Protein AF-A0A411YFW3-F1 (afdb_monomer)

Organism: NCBI:txid1670831

Radius of gyration: 19.97 Å; Cα contacts (8 Å, |Δi|>4): 218; chains: 1; bounding box: 42×37×61 Å

pLDDT: mean 77.03, std 12.37, range [47.5, 90.94]

Sequence (137 aa):
MLLFVVGALLVVNVWAVVDARLAATAAAREAARAFATADSGEALAAANAARERTLESQGWARETLVAGASSLPRRHERCAEATATVTLRVDPILLPQVGWTDGFTATGRHTELVNPLRGGLEGPELPAPGEGGSLCS

Structure (mmCIF, N/CA/C/O backbone):
data_AF-A0A411YFW3-F1
#
_entry.id   AF-A0A411YFW3-F1
#
loop_
_atom_site.group_PDB
_atom_site.id
_atom_site.type_symbol
_atom_site.label_atom_id
_atom_site.label_alt_id
_atom_site.label_comp_id
_atom_site.label_asym_id
_atom_site.label_entity_id
_atom_site.label_seq_id
_atom_site.pdbx_PDB_ins_code
_atom_site.Cartn_x
_atom_site.Cartn_y
_atom_site.Cartn_z
_atom_site.occupancy
_atom_site.B_iso_or_equiv
_atom_site.auth_seq_id
_atom_site.auth_comp_id
_atom_site.auth_asym_id
_atom_site.auth_atom_id
_atom_site.pdbx_PDB_model_num
ATOM 1 N N . MET A 1 1 ? -25.134 2.307 30.609 1.00 70.25 1 MET A N 1
ATOM 2 C CA . MET A 1 1 ? -24.860 3.306 29.550 1.00 70.25 1 MET A CA 1
ATOM 3 C C . MET A 1 1 ? -23.372 3.388 29.217 1.00 70.25 1 MET A C 1
ATOM 5 O O . MET A 1 1 ? -23.037 3.150 28.068 1.00 70.25 1 MET A O 1
ATOM 9 N N . LEU A 1 2 ? -22.468 3.603 30.184 1.00 80.81 2 LEU A N 1
ATOM 10 C CA . LEU A 1 2 ? -21.023 3.717 29.904 1.00 80.81 2 LEU A CA 1
ATOM 11 C C . LEU A 1 2 ? -20.416 2.484 29.203 1.00 80.81 2 LEU A C 1
ATOM 13 O O . LEU A 1 2 ? -19.683 2.631 28.236 1.00 80.81 2 LEU A O 1
ATOM 17 N N . LEU A 1 3 ? -20.787 1.271 29.631 1.00 83.50 3 LEU A N 1
ATOM 18 C CA . LEU A 1 3 ? -20.328 0.021 29.005 1.00 83.50 3 LEU A CA 1
ATOM 19 C C . LEU A 1 3 ? -20.694 -0.074 27.516 1.00 83.50 3 LEU A C 1
ATOM 21 O O . LEU A 1 3 ? -19.923 -0.608 26.728 1.00 83.50 3 LEU A O 1
ATOM 25 N N . PHE A 1 4 ? -21.844 0.480 27.124 1.00 87.56 4 PHE A N 1
ATOM 26 C CA . PHE A 1 4 ? -22.270 0.508 25.727 1.00 87.56 4 PHE A CA 1
ATOM 27 C C . PHE A 1 4 ? -21.409 1.474 24.905 1.00 87.56 4 PHE A C 1
ATOM 29 O O . PHE A 1 4 ? -20.969 1.127 23.816 1.00 87.56 4 PHE A O 1
ATOM 36 N N . VAL A 1 5 ? -21.105 2.654 25.458 1.00 86.25 5 VAL A N 1
ATOM 37 C CA . VAL A 1 5 ? -20.225 3.647 24.820 1.00 86.25 5 VAL A CA 1
ATOM 38 C C . VAL A 1 5 ? -18.805 3.103 24.667 1.00 86.25 5 VAL A C 1
ATOM 40 O O . VAL A 1 5 ? -18.221 3.207 23.593 1.00 86.25 5 VAL A O 1
ATOM 43 N N . VAL A 1 6 ? -18.267 2.470 25.713 1.00 84.44 6 VAL A N 1
ATOM 44 C CA . VAL A 1 6 ? -16.941 1.835 25.673 1.00 84.44 6 VAL A CA 1
ATOM 45 C C . VAL A 1 6 ? -16.918 0.705 24.642 1.00 84.44 6 VAL A C 1
ATOM 47 O O . VAL A 1 6 ? -16.002 0.647 23.827 1.00 84.44 6 VAL A O 1
ATOM 50 N N . GLY A 1 7 ? -17.945 -0.151 24.621 1.00 85.62 7 GLY A N 1
ATOM 51 C CA . GLY A 1 7 ? -18.075 -1.208 23.618 1.00 85.62 7 GLY A CA 1
ATOM 52 C C . GLY A 1 7 ? -18.123 -0.662 22.188 1.00 85.62 7 GLY A C 1
ATOM 53 O O . GLY A 1 7 ? -17.402 -1.151 21.323 1.00 85.62 7 GLY A O 1
ATOM 54 N N . ALA A 1 8 ? -18.903 0.393 21.945 1.00 87.62 8 ALA A N 1
ATOM 55 C CA . ALA A 1 8 ? -18.983 1.040 20.638 1.00 87.62 8 ALA A CA 1
ATOM 56 C C . ALA A 1 8 ? -17.637 1.646 20.202 1.00 87.62 8 ALA A C 1
ATOM 58 O O . ALA A 1 8 ? -17.224 1.449 19.061 1.00 87.62 8 ALA A O 1
ATOM 59 N N . LEU A 1 9 ? -16.914 2.316 21.108 1.00 84.69 9 LEU A N 1
ATOM 60 C CA . LEU A 1 9 ? -15.579 2.855 20.820 1.00 84.69 9 LEU A CA 1
ATOM 61 C C . LEU A 1 9 ? -14.580 1.754 20.451 1.00 84.69 9 LEU A C 1
ATOM 63 O O . LEU A 1 9 ? -13.787 1.940 19.529 1.00 84.69 9 LEU A O 1
ATOM 67 N N . LEU A 1 10 ? -14.628 0.598 21.120 1.00 83.44 10 LEU A N 1
ATOM 68 C CA . LEU A 1 10 ? -13.783 -0.543 20.762 1.00 83.44 10 LEU A CA 1
ATOM 69 C C . LEU A 1 10 ? -14.098 -1.055 19.355 1.00 83.44 10 LEU A C 1
ATOM 71 O O . LEU A 1 10 ? -13.179 -1.252 18.564 1.00 83.44 10 LEU A O 1
ATOM 75 N N . VAL A 1 11 ? -15.381 -1.212 19.017 1.00 88.56 11 VAL A N 1
ATOM 76 C CA . VAL A 1 11 ? -15.801 -1.661 17.679 1.00 88.56 11 VAL A CA 1
ATOM 77 C C . VAL A 1 11 ? -15.323 -0.697 16.592 1.00 88.56 11 VAL A C 1
ATOM 79 O O . VAL A 1 11 ? -14.799 -1.150 15.579 1.00 88.56 11 VAL A O 1
ATOM 82 N N . VAL A 1 12 ? -15.433 0.618 16.807 1.00 87.25 12 VAL A N 1
ATOM 83 C CA . VAL A 1 12 ? -14.970 1.630 15.840 1.00 87.25 12 VAL A CA 1
ATOM 84 C C . VAL A 1 12 ? -13.452 1.575 15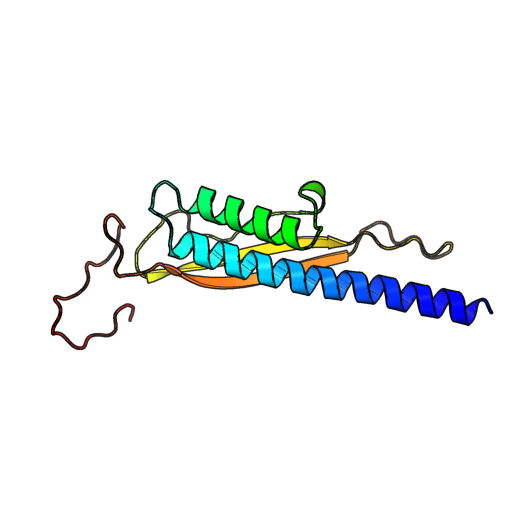.641 1.00 87.25 12 VAL A C 1
ATOM 86 O O . VAL A 1 12 ? -12.989 1.588 14.504 1.00 87.25 12 VAL A O 1
ATOM 89 N N . ASN A 1 13 ? -12.671 1.464 16.721 1.00 85.12 13 ASN A N 1
ATOM 90 C CA . ASN A 1 13 ? -11.212 1.350 16.619 1.00 85.12 13 ASN A CA 1
ATOM 91 C C . ASN A 1 13 ? -10.791 0.068 15.879 1.00 85.12 13 ASN A C 1
ATOM 93 O O . ASN A 1 13 ? -9.912 0.106 15.022 1.00 85.12 13 ASN A O 1
ATOM 97 N N . VAL A 1 14 ? -11.445 -1.064 16.166 1.00 88.50 14 VAL A N 1
ATOM 98 C CA . VAL A 1 14 ? -11.190 -2.329 15.457 1.00 88.50 14 VAL A CA 1
ATOM 99 C C . VAL A 1 14 ? -11.555 -2.205 13.979 1.00 88.50 14 VAL A C 1
ATOM 101 O O . VAL A 1 14 ? -10.789 -2.645 13.122 1.00 88.50 14 VAL A O 1
ATOM 104 N N . TRP A 1 15 ? -12.688 -1.574 13.667 1.00 88.44 15 TRP A N 1
ATOM 105 C CA . TRP A 1 15 ? -13.109 -1.341 12.288 1.00 88.44 15 TRP A CA 1
ATOM 106 C C . TRP A 1 15 ? -12.094 -0.498 11.511 1.00 88.44 15 TRP A C 1
ATOM 108 O O . TRP A 1 15 ? -11.752 -0.854 10.388 1.00 88.44 15 TRP A O 1
ATOM 118 N N . ALA A 1 16 ? -11.537 0.549 12.127 1.00 86.50 16 ALA A N 1
ATOM 119 C CA . ALA A 1 16 ? -10.505 1.380 11.508 1.00 86.50 16 ALA A CA 1
ATOM 120 C C . ALA A 1 16 ? -9.243 0.579 11.131 1.00 86.50 16 ALA A C 1
ATOM 122 O O . ALA A 1 16 ? -8.668 0.789 10.066 1.00 86.50 16 ALA A O 1
ATOM 123 N N . VAL A 1 17 ? -8.831 -0.387 11.961 1.00 86.38 17 VAL A N 1
ATOM 124 C CA . VAL A 1 17 ? -7.694 -1.274 11.650 1.00 86.38 17 VAL A CA 1
ATOM 125 C C . VAL A 1 17 ? -8.014 -2.211 10.484 1.00 86.38 17 VAL A C 1
ATOM 127 O O . VAL A 1 17 ? -7.159 -2.448 9.627 1.00 86.38 17 VAL A O 1
ATOM 130 N N . VAL A 1 18 ? -9.235 -2.751 10.440 1.00 89.19 18 VAL A N 1
ATOM 131 C CA . VAL A 1 18 ? -9.685 -3.616 9.340 1.00 89.19 18 VAL A CA 1
ATOM 132 C C . VAL A 1 18 ? -9.728 -2.837 8.027 1.00 89.19 18 VAL A C 1
ATOM 134 O O . VAL A 1 18 ? -9.188 -3.314 7.030 1.00 89.19 18 VAL A O 1
ATOM 137 N N . ASP A 1 19 ? -10.293 -1.631 8.038 1.00 88.75 19 ASP A N 1
ATOM 138 C CA . ASP A 1 19 ? -10.336 -0.745 6.875 1.00 88.75 19 ASP A CA 1
ATOM 139 C C . ASP A 1 19 ? -8.925 -0.414 6.365 1.00 88.75 19 ASP A C 1
ATOM 141 O O . ASP A 1 19 ? -8.610 -0.654 5.198 1.00 88.75 19 ASP A O 1
ATOM 145 N N . ALA A 1 20 ? -8.018 -0.019 7.266 1.00 87.75 20 ALA A N 1
ATOM 146 C CA . ALA A 1 20 ? -6.619 0.246 6.934 1.00 87.75 20 ALA A CA 1
ATOM 147 C C . ALA A 1 20 ? -5.917 -0.970 6.316 1.00 87.75 20 ALA A C 1
ATOM 149 O O . ALA A 1 20 ? -5.124 -0.845 5.382 1.00 87.75 20 ALA A O 1
ATOM 150 N N . ARG A 1 21 ? -6.198 -2.177 6.820 1.00 89.38 21 ARG A N 1
ATOM 151 C CA . ARG A 1 21 ? -5.628 -3.415 6.276 1.00 89.38 21 ARG A CA 1
ATOM 152 C C . ARG A 1 21 ? -6.116 -3.660 4.851 1.00 89.38 21 ARG A C 1
ATOM 154 O O . ARG A 1 21 ? -5.297 -3.980 3.988 1.00 89.38 21 ARG A O 1
ATOM 161 N N . LEU A 1 22 ? -7.416 -3.506 4.605 1.00 90.94 22 LEU A N 1
ATOM 162 C CA . LEU A 1 22 ? -7.995 -3.648 3.270 1.00 90.94 22 LEU A CA 1
ATOM 163 C C . LEU A 1 22 ? -7.388 -2.618 2.312 1.00 90.94 22 LEU A C 1
ATOM 165 O O . LEU A 1 22 ? -6.916 -2.995 1.234 1.00 90.94 22 LEU A O 1
ATOM 169 N N . ALA A 1 23 ? -7.279 -1.364 2.748 1.00 90.25 23 ALA A N 1
ATOM 170 C CA . ALA A 1 23 ? -6.685 -0.293 1.963 1.00 90.25 23 ALA A CA 1
ATOM 171 C C . ALA A 1 23 ? -5.216 -0.559 1.607 1.00 90.25 23 ALA A C 1
ATOM 173 O O . ALA A 1 23 ? -4.822 -0.522 0.438 1.00 90.25 23 ALA A O 1
ATOM 174 N N . ALA A 1 24 ? -4.409 -0.949 2.597 1.00 89.12 24 ALA A N 1
ATOM 175 C CA . ALA A 1 24 ? -3.007 -1.292 2.392 1.00 89.12 24 ALA A CA 1
ATOM 176 C C . ALA A 1 24 ? -2.829 -2.466 1.413 1.00 89.12 24 ALA A C 1
ATOM 178 O O . ALA A 1 24 ? -1.920 -2.445 0.583 1.00 89.12 24 ALA A O 1
ATOM 179 N N . THR A 1 25 ? -3.689 -3.491 1.473 1.00 90.62 25 THR A N 1
ATOM 180 C CA . THR A 1 25 ? -3.613 -4.630 0.539 1.00 90.62 25 THR A CA 1
ATOM 181 C C . THR A 1 25 ? -3.993 -4.256 -0.891 1.00 90.62 25 THR A C 1
ATOM 183 O O . THR A 1 25 ? -3.319 -4.693 -1.825 1.00 90.62 25 THR A O 1
ATOM 186 N N . ALA A 1 26 ? -5.016 -3.417 -1.071 1.00 90.38 26 ALA A N 1
ATOM 187 C CA . ALA A 1 26 ? -5.417 -2.921 -2.383 1.00 90.38 26 ALA A CA 1
ATOM 188 C C . ALA A 1 26 ? -4.313 -2.058 -3.007 1.00 90.38 26 ALA A C 1
ATOM 190 O O . ALA A 1 26 ? -3.900 -2.301 -4.141 1.00 90.38 26 ALA A O 1
ATOM 191 N N . ALA A 1 27 ? -3.766 -1.115 -2.236 1.00 89.06 27 ALA A N 1
ATOM 192 C CA . ALA A 1 27 ?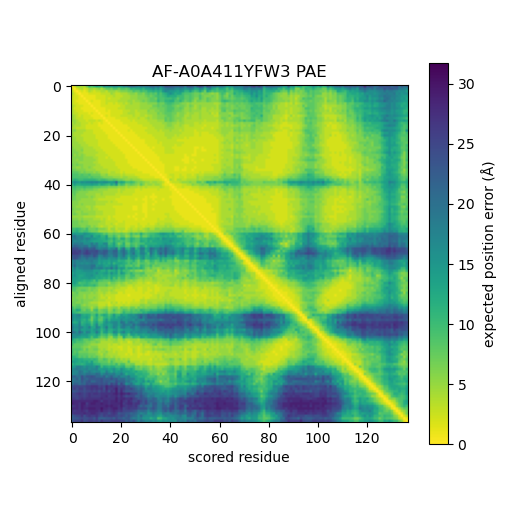 -2.680 -0.253 -2.682 1.00 89.06 27 ALA A CA 1
ATOM 193 C C . ALA A 1 27 ? -1.402 -1.044 -3.005 1.00 89.06 27 ALA A C 1
ATOM 195 O O . ALA A 1 27 ? -0.738 -0.753 -3.997 1.00 89.06 27 ALA A O 1
ATOM 196 N N . ALA A 1 28 ? -1.064 -2.067 -2.209 1.00 89.12 28 ALA A N 1
ATOM 197 C CA . ALA A 1 28 ? 0.076 -2.941 -2.489 1.00 89.12 28 ALA A CA 1
ATOM 198 C C . ALA A 1 28 ? -0.111 -3.717 -3.800 1.00 89.12 28 ALA A C 1
ATOM 200 O O . ALA A 1 28 ? 0.819 -3.805 -4.598 1.00 89.12 28 ALA A O 1
ATOM 201 N N . ARG A 1 29 ? -1.314 -4.245 -4.047 1.00 90.50 29 ARG A N 1
A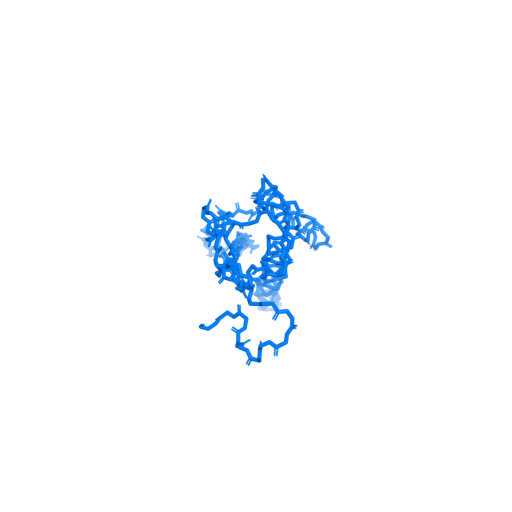TOM 202 C CA . ARG A 1 29 ? -1.627 -4.948 -5.293 1.00 90.50 29 ARG A CA 1
ATOM 203 C C . ARG A 1 29 ? -1.482 -4.037 -6.509 1.00 90.50 29 ARG A C 1
ATOM 205 O O . ARG A 1 29 ? -0.824 -4.418 -7.469 1.00 90.50 29 ARG A O 1
ATOM 212 N N . GLU A 1 30 ? -2.054 -2.840 -6.457 1.00 90.69 30 GLU A N 1
ATOM 213 C CA . GLU A 1 30 ? -2.019 -1.927 -7.602 1.00 90.69 30 GLU A CA 1
ATOM 214 C C . GLU A 1 30 ? -0.613 -1.356 -7.843 1.00 90.69 30 GLU A C 1
ATOM 216 O O . GLU A 1 30 ? -0.197 -1.184 -8.986 1.00 90.69 30 GLU A O 1
ATOM 221 N N . ALA A 1 31 ? 0.170 -1.145 -6.780 1.00 87.69 31 ALA A N 1
ATOM 222 C CA . ALA A 1 31 ? 1.575 -0.766 -6.891 1.00 87.69 31 ALA A CA 1
ATOM 223 C C . ALA A 1 31 ? 2.429 -1.865 -7.542 1.00 87.69 31 ALA A C 1
ATOM 225 O O . ALA A 1 31 ? 3.245 -1.564 -8.412 1.00 87.69 31 ALA A O 1
ATOM 226 N N . ALA A 1 32 ? 2.246 -3.128 -7.135 1.00 87.75 32 ALA A N 1
ATOM 227 C CA . ALA A 1 32 ? 2.957 -4.267 -7.720 1.00 87.75 32 ALA A CA 1
ATOM 228 C C . ALA A 1 32 ? 2.613 -4.432 -9.205 1.00 87.75 32 ALA A C 1
ATOM 230 O O . ALA A 1 32 ? 3.520 -4.539 -10.031 1.00 87.75 32 ALA A O 1
ATOM 231 N N . ARG A 1 33 ? 1.323 -4.331 -9.546 1.00 88.38 33 ARG A N 1
ATOM 232 C CA . ARG A 1 33 ? 0.845 -4.394 -10.926 1.00 88.38 33 ARG A CA 1
ATOM 233 C C . ARG A 1 33 ? 1.436 -3.283 -11.775 1.00 88.38 33 ARG A C 1
ATOM 235 O O . ARG A 1 33 ? 2.030 -3.554 -12.812 1.00 88.38 33 ARG A O 1
ATOM 242 N N . ALA A 1 34 ? 1.324 -2.038 -11.314 1.00 88.75 34 ALA A N 1
ATOM 243 C CA . ALA A 1 34 ? 1.862 -0.889 -12.028 1.00 88.75 34 ALA A CA 1
ATOM 244 C C . ALA A 1 34 ? 3.380 -0.982 -12.203 1.00 88.75 34 ALA A C 1
ATOM 246 O O . ALA A 1 34 ? 3.871 -0.623 -13.266 1.00 88.75 34 ALA A O 1
ATOM 247 N N . PHE A 1 35 ? 4.113 -1.505 -11.213 1.00 86.12 35 PHE A N 1
ATOM 248 C CA . PHE A 1 35 ? 5.539 -1.779 -11.363 1.00 86.12 35 PHE A CA 1
ATOM 249 C C . PHE A 1 35 ? 5.778 -2.820 -12.458 1.00 86.12 35 PHE A C 1
ATOM 251 O O . PHE A 1 35 ? 6.474 -2.531 -13.422 1.00 86.12 35 PHE A O 1
ATOM 258 N N . ALA A 1 36 ? 5.166 -4.003 -12.351 1.00 86.56 36 ALA A N 1
ATOM 259 C CA . ALA A 1 36 ? 5.340 -5.108 -13.295 1.00 86.56 36 ALA A CA 1
ATOM 260 C C . ALA A 1 36 ? 4.945 -4.743 -14.739 1.00 86.56 36 ALA A C 1
ATOM 262 O O . ALA A 1 36 ? 5.482 -5.309 -15.696 1.00 86.56 36 ALA A O 1
ATOM 263 N N . THR A 1 37 ? 4.024 -3.785 -14.895 1.00 85.19 37 THR A N 1
ATOM 264 C CA . THR A 1 37 ? 3.523 -3.283 -16.176 1.00 85.19 37 THR A CA 1
ATOM 265 C C . THR A 1 37 ? 3.987 -1.869 -16.522 1.00 85.19 37 THR A C 1
ATOM 267 O O . THR A 1 37 ? 3.418 -1.277 -17.435 1.00 85.19 37 THR A O 1
ATOM 270 N N . ALA A 1 38 ? 5.055 -1.337 -15.927 1.00 85.50 38 ALA A N 1
ATOM 271 C CA . ALA A 1 38 ? 5.667 -0.063 -16.338 1.00 85.50 38 ALA A CA 1
ATOM 272 C C . ALA A 1 38 ? 7.005 -0.246 -17.069 1.00 85.50 38 ALA A C 1
ATOM 274 O O . ALA A 1 38 ? 7.603 -1.318 -17.024 1.00 85.50 38 ALA A O 1
ATOM 275 N N . ASP A 1 39 ? 7.428 0.767 -17.822 1.00 81.62 39 ASP A N 1
ATOM 276 C CA . ASP A 1 39 ? 8.710 0.732 -18.527 1.00 81.62 39 ASP A CA 1
ATOM 277 C C . ASP A 1 39 ? 9.865 0.914 -17.527 1.00 81.62 39 ASP A C 1
ATOM 279 O O . ASP A 1 39 ? 9.688 1.525 -16.470 1.00 81.62 39 ASP A O 1
ATOM 283 N N . SER A 1 40 ? 11.055 0.383 -17.831 1.00 75.56 40 SER A N 1
ATOM 284 C CA . SER A 1 40 ? 12.161 0.260 -16.860 1.00 75.56 40 SER A CA 1
ATOM 285 C C . SER A 1 40 ? 12.557 1.571 -16.175 1.00 75.56 40 SER A C 1
ATOM 287 O O . SER A 1 40 ? 12.847 1.567 -14.979 1.00 75.56 40 SER A O 1
ATOM 289 N N . GLY A 1 41 ? 12.524 2.694 -16.897 1.00 78.56 41 GLY A N 1
ATOM 290 C CA . GLY A 1 41 ? 12.842 4.018 -16.352 1.00 78.56 41 GLY A CA 1
ATOM 291 C C . GLY A 1 41 ? 11.752 4.624 -15.461 1.00 78.56 41 GLY A C 1
ATOM 292 O O . GLY A 1 41 ? 12.043 5.499 -14.649 1.00 78.56 41 GLY A O 1
ATOM 293 N N . GLU A 1 42 ? 10.510 4.153 -15.575 1.00 84.81 42 GLU A N 1
ATOM 294 C CA . GLU A 1 42 ? 9.345 4.739 -14.905 1.00 84.81 42 GLU A CA 1
ATOM 295 C C . GLU A 1 42 ? 8.703 3.799 -13.880 1.00 84.81 42 GLU A C 1
ATOM 297 O O . GLU A 1 42 ? 7.811 4.218 -13.146 1.00 84.81 42 GLU A O 1
ATOM 302 N N . ALA A 1 43 ? 9.167 2.551 -13.764 1.00 83.69 43 ALA A N 1
ATOM 303 C CA . ALA A 1 43 ? 8.508 1.518 -12.966 1.00 83.69 43 ALA A CA 1
ATOM 304 C C . ALA A 1 43 ? 8.255 1.907 -11.506 1.00 83.69 43 ALA A C 1
ATOM 306 O O . ALA A 1 43 ? 7.151 1.728 -10.988 1.00 83.69 43 ALA A O 1
ATOM 307 N N . LEU A 1 44 ? 9.247 2.508 -10.848 1.00 84.56 44 LEU A N 1
ATOM 308 C CA . LEU A 1 44 ? 9.098 2.964 -9.467 1.00 84.56 44 LEU A CA 1
ATOM 309 C C . LEU A 1 44 ? 8.136 4.161 -9.355 1.00 84.56 44 LEU A C 1
ATOM 311 O O . LEU A 1 44 ? 7.339 4.234 -8.420 1.00 84.56 44 LEU A O 1
ATOM 315 N N . ALA A 1 45 ? 8.192 5.096 -10.307 1.00 86.81 45 ALA A N 1
ATOM 316 C CA . ALA A 1 45 ? 7.312 6.262 -10.333 1.00 86.81 45 ALA A CA 1
ATOM 317 C C . ALA A 1 45 ? 5.854 5.852 -10.597 1.00 86.81 45 ALA A C 1
ATOM 319 O O . ALA A 1 45 ? 4.950 6.304 -9.894 1.00 86.81 45 ALA A O 1
ATOM 320 N N . ALA A 1 46 ? 5.633 4.931 -11.539 1.00 88.25 46 ALA A N 1
ATOM 321 C CA . ALA A 1 46 ? 4.331 4.357 -11.852 1.00 88.25 46 ALA A CA 1
ATOM 322 C C . ALA A 1 46 ? 3.737 3.606 -10.652 1.00 88.25 46 ALA A C 1
ATOM 324 O O . ALA A 1 46 ? 2.574 3.828 -10.311 1.00 88.25 46 ALA A O 1
ATOM 325 N N . ALA A 1 47 ? 4.540 2.787 -9.964 1.00 87.62 47 ALA A N 1
ATOM 326 C CA . ALA A 1 47 ? 4.131 2.081 -8.751 1.00 87.62 47 ALA A CA 1
ATOM 327 C C . ALA A 1 47 ? 3.707 3.045 -7.632 1.00 87.62 47 ALA A C 1
ATOM 329 O O . ALA A 1 47 ? 2.655 2.864 -7.015 1.00 87.62 47 ALA A O 1
ATOM 330 N N . ASN A 1 48 ? 4.490 4.104 -7.399 1.00 87.62 48 ASN A N 1
ATOM 331 C CA . ASN A 1 48 ? 4.176 5.119 -6.394 1.00 87.62 48 ASN A CA 1
ATOM 332 C C . ASN A 1 48 ? 2.900 5.896 -6.733 1.00 87.62 48 ASN A C 1
ATOM 334 O O . ASN A 1 48 ? 2.050 6.071 -5.860 1.00 87.62 48 ASN A O 1
ATOM 338 N N . ALA A 1 49 ? 2.728 6.300 -7.993 1.00 89.31 49 ALA A N 1
ATOM 339 C CA . ALA A 1 49 ? 1.535 7.011 -8.439 1.00 89.31 49 ALA A CA 1
ATOM 340 C C . ALA A 1 49 ? 0.274 6.130 -8.365 1.00 89.31 49 ALA A C 1
ATOM 342 O O . ALA A 1 49 ? -0.793 6.603 -7.982 1.00 89.31 49 ALA A O 1
ATOM 343 N N . ALA A 1 50 ? 0.383 4.843 -8.703 1.00 89.94 50 ALA A N 1
ATOM 344 C CA . ALA A 1 50 ? -0.722 3.891 -8.611 1.00 89.94 50 ALA A CA 1
ATOM 345 C C . ALA A 1 50 ? -1.139 3.622 -7.156 1.00 89.94 50 ALA A C 1
ATOM 347 O O . ALA A 1 50 ? -2.329 3.633 -6.832 1.00 89.94 50 ALA A O 1
ATOM 348 N N . ARG A 1 51 ? -0.156 3.467 -6.262 1.00 88.44 51 ARG A N 1
ATOM 349 C CA . ARG A 1 51 ? -0.367 3.381 -4.812 1.00 88.44 51 ARG A CA 1
ATOM 350 C C . ARG A 1 51 ? -1.115 4.604 -4.282 1.00 88.44 51 ARG A C 1
ATOM 352 O O . ARG A 1 51 ? -2.093 4.447 -3.562 1.00 88.44 51 ARG A O 1
ATOM 359 N N . GLU A 1 52 ? -0.655 5.801 -4.640 1.00 88.50 52 GLU A N 1
ATOM 360 C CA . GLU A 1 52 ? -1.235 7.072 -4.185 1.00 88.50 52 GLU A CA 1
ATOM 361 C C . GLU A 1 52 ? -2.680 7.227 -4.649 1.00 88.50 52 GLU A C 1
ATOM 363 O O . GLU A 1 52 ? -3.558 7.403 -3.812 1.00 88.50 52 GLU A O 1
ATOM 368 N N . ARG A 1 53 ? -2.956 7.008 -5.940 1.00 90.00 53 ARG A N 1
ATOM 369 C CA . ARG A 1 53 ? -4.327 7.037 -6.475 1.00 90.00 53 ARG A CA 1
ATOM 370 C C . ARG A 1 53 ? -5.254 6.039 -5.780 1.00 90.00 53 ARG A C 1
ATOM 372 O O . ARG A 1 53 ? -6.417 6.347 -5.532 1.00 90.00 53 ARG A O 1
ATOM 379 N N . THR A 1 54 ? -4.748 4.847 -5.461 1.00 90.81 54 THR A N 1
ATOM 380 C CA . THR A 1 54 ? -5.540 3.817 -4.771 1.00 90.81 54 THR A CA 1
ATOM 381 C C . THR A 1 54 ? -5.892 4.252 -3.351 1.00 90.81 54 THR A C 1
ATOM 383 O O . THR A 1 54 ? -7.054 4.166 -2.962 1.00 90.81 54 THR A O 1
ATOM 386 N N . LEU A 1 55 ? -4.922 4.773 -2.596 1.00 89.00 55 LEU A N 1
ATOM 387 C CA . LEU A 1 55 ? -5.151 5.261 -1.234 1.00 89.00 55 LEU A CA 1
ATOM 388 C C . LEU A 1 55 ? -6.083 6.478 -1.212 1.00 89.00 55 LEU A C 1
ATOM 390 O O . LEU A 1 55 ? -7.035 6.495 -0.435 1.00 89.00 55 LEU A O 1
ATOM 394 N N . GLU A 1 56 ? -5.883 7.437 -2.119 1.00 89.75 56 GLU A N 1
ATOM 395 C CA . GLU A 1 56 ? -6.749 8.613 -2.261 1.00 89.75 56 GLU A CA 1
ATOM 396 C C . GLU A 1 56 ? -8.198 8.216 -2.566 1.00 89.75 56 GLU A C 1
ATOM 398 O O . GLU A 1 56 ? -9.125 8.748 -1.956 1.00 89.75 56 GLU A O 1
ATOM 403 N N . SER A 1 57 ? -8.412 7.224 -3.441 1.00 89.75 57 SER A N 1
ATOM 404 C CA . SER A 1 57 ? -9.756 6.715 -3.755 1.00 89.75 57 SER A CA 1
ATOM 405 C C . SER A 1 57 ? -10.471 6.077 -2.556 1.00 89.75 57 SER A C 1
ATOM 407 O O . SER A 1 57 ? -11.697 5.989 -2.540 1.00 89.75 57 SER A O 1
ATOM 409 N N . GLN A 1 58 ? -9.707 5.655 -1.547 1.00 87.56 58 GLN A N 1
ATOM 410 C CA . GLN A 1 58 ? -10.193 5.067 -0.300 1.00 87.56 58 GLN A CA 1
ATOM 411 C C . GLN A 1 58 ? -10.202 6.076 0.861 1.00 87.56 58 GLN A C 1
ATOM 413 O O . GLN A 1 58 ? -10.494 5.699 1.991 1.00 87.56 58 GLN A O 1
ATOM 418 N N . GLY A 1 59 ? -9.893 7.352 0.599 1.00 86.88 59 GLY A N 1
ATOM 419 C CA . GLY A 1 59 ? -9.879 8.415 1.606 1.00 86.88 59 GLY A CA 1
ATOM 420 C C . GLY A 1 59 ? -8.648 8.424 2.517 1.00 86.88 59 GLY A C 1
ATOM 421 O O . GLY A 1 59 ? -8.640 9.144 3.513 1.00 86.88 59 GLY A O 1
ATOM 422 N N . TRP A 1 60 ? -7.607 7.655 2.189 1.00 83.88 60 TRP A N 1
ATOM 423 C CA . TRP A 1 60 ? -6.355 7.617 2.944 1.00 83.88 60 TRP A CA 1
ATOM 424 C C . TRP A 1 60 ? -5.388 8.686 2.428 1.00 83.88 60 TRP A C 1
ATOM 426 O O . TRP A 1 60 ? -5.038 8.707 1.247 1.00 83.88 60 TRP A O 1
ATOM 436 N N . ALA A 1 61 ? -4.945 9.572 3.322 1.00 75.31 61 ALA A N 1
ATOM 437 C CA . ALA A 1 61 ? -4.048 10.671 2.989 1.00 75.31 61 ALA A CA 1
ATOM 438 C C . ALA A 1 61 ? -2.569 10.245 3.003 1.00 75.31 61 ALA A C 1
ATOM 440 O O . ALA A 1 61 ? -2.179 9.223 3.578 1.00 75.31 61 ALA A O 1
ATOM 441 N N . ARG A 1 62 ? -1.714 11.047 2.359 1.00 64.44 62 ARG A N 1
ATOM 442 C CA . ARG A 1 62 ? -0.286 10.734 2.207 1.00 64.44 62 ARG A CA 1
ATOM 443 C C . ARG A 1 62 ? 0.459 10.783 3.545 1.00 64.44 62 ARG A C 1
ATOM 445 O O . ARG A 1 62 ? 1.442 10.064 3.713 1.00 64.44 62 ARG A O 1
ATOM 452 N N . GLU A 1 63 ? -0.015 11.584 4.500 1.00 63.69 63 GLU A N 1
ATOM 453 C CA . GLU A 1 63 ? 0.600 11.738 5.824 1.00 63.69 63 GLU A CA 1
ATOM 454 C C . GLU A 1 63 ? 0.433 10.493 6.708 1.00 63.69 63 GLU A C 1
ATOM 456 O O . GLU A 1 63 ? 1.179 10.304 7.667 1.00 63.69 63 GLU A O 1
ATOM 461 N N . THR A 1 64 ? -0.508 9.608 6.373 1.00 64.88 64 THR A N 1
ATOM 462 C CA . THR A 1 64 ? -0.810 8.396 7.145 1.00 64.88 64 THR A CA 1
ATOM 463 C C . THR A 1 64 ? 0.127 7.217 6.814 1.00 64.88 64 THR A C 1
ATOM 465 O O . THR A 1 64 ? 0.046 6.141 7.414 1.00 64.88 64 THR A O 1
ATOM 468 N N . LEU A 1 65 ? 1.051 7.401 5.865 1.00 63.69 65 LEU A N 1
ATOM 469 C CA . LEU A 1 65 ? 2.021 6.399 5.420 1.00 63.69 65 LEU A CA 1
ATOM 470 C C . LEU A 1 65 ? 3.276 6.407 6.304 1.00 63.69 65 LEU A C 1
ATOM 472 O O . LEU A 1 65 ? 4.041 7.366 6.306 1.00 63.69 65 LEU A O 1
ATOM 476 N N . VAL A 1 66 ? 3.540 5.307 7.016 1.00 63.06 66 VAL A N 1
ATOM 477 C CA . VAL A 1 66 ? 4.684 5.225 7.954 1.00 63.06 66 VAL A CA 1
ATOM 478 C C . VAL A 1 66 ? 5.999 4.939 7.243 1.00 63.06 66 VAL A C 1
ATOM 480 O O . VAL A 1 66 ? 7.044 5.460 7.614 1.00 63.06 66 VAL A O 1
ATOM 483 N N . ALA A 1 67 ? 5.950 4.094 6.221 1.00 50.12 67 ALA A N 1
ATOM 484 C CA . ALA A 1 67 ? 7.082 3.787 5.367 1.00 50.12 67 ALA A CA 1
ATOM 485 C C . ALA A 1 67 ? 6.540 3.064 4.137 1.00 50.12 67 ALA A C 1
ATOM 487 O O . ALA A 1 67 ? 6.212 1.879 4.186 1.00 50.12 67 ALA A O 1
ATOM 488 N N . GLY A 1 68 ? 6.448 3.776 3.016 1.00 50.00 68 GLY A N 1
ATOM 489 C CA . GLY A 1 68 ? 6.254 3.175 1.697 1.00 50.00 68 GLY A CA 1
ATOM 490 C C . GLY A 1 68 ? 7.533 2.499 1.206 1.00 50.00 68 GLY A C 1
ATOM 491 O O . GLY A 1 68 ? 7.952 2.746 0.082 1.00 50.00 68 GLY A O 1
ATOM 492 N N . ALA A 1 69 ? 8.198 1.708 2.053 1.00 47.50 69 ALA A N 1
ATOM 493 C CA . ALA A 1 69 ? 9.348 0.911 1.655 1.00 47.50 69 ALA A CA 1
ATOM 494 C C . ALA A 1 69 ? 8.824 -0.313 0.904 1.00 47.50 69 ALA A C 1
ATOM 496 O O . ALA A 1 69 ? 8.758 -1.431 1.413 1.00 47.50 69 ALA A O 1
ATOM 497 N N . SER A 1 70 ? 8.383 -0.063 -0.323 1.00 55.03 70 SER A N 1
ATOM 498 C CA . SER A 1 70 ? 8.163 -1.094 -1.309 1.00 55.03 70 SER A CA 1
ATOM 499 C C . SER A 1 70 ? 9.484 -1.855 -1.448 1.00 55.03 70 SER A C 1
ATOM 501 O O . SER A 1 70 ? 10.489 -1.262 -1.845 1.00 55.03 70 SER A O 1
ATOM 503 N N . SER A 1 71 ? 9.522 -3.142 -1.107 1.00 57.81 71 SER A N 1
ATOM 504 C 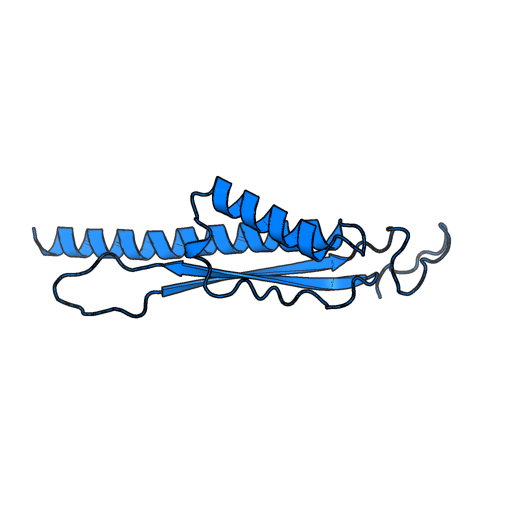CA . SER A 1 71 ? 10.672 -4.011 -1.389 1.00 57.81 71 SER A CA 1
ATOM 505 C C . SER A 1 71 ? 10.692 -4.369 -2.877 1.00 57.81 71 SER A C 1
ATOM 507 O O . SER A 1 71 ? 10.767 -5.537 -3.254 1.00 57.81 71 SER A O 1
ATOM 509 N N . LEU A 1 72 ? 10.532 -3.348 -3.715 1.00 68.00 72 LEU A N 1
ATOM 510 C CA . LEU A 1 72 ? 10.624 -3.461 -5.150 1.00 68.00 72 LEU A CA 1
ATOM 511 C C . LEU A 1 72 ? 12.103 -3.633 -5.489 1.00 68.00 72 LEU A C 1
ATOM 513 O O . LEU A 1 72 ? 12.960 -2.979 -4.877 1.00 68.00 72 LEU A O 1
ATOM 517 N N . PRO A 1 73 ? 12.423 -4.530 -6.426 1.00 65.00 73 PRO A N 1
ATOM 518 C CA . PRO A 1 73 ? 13.795 -4.723 -6.841 1.00 65.00 73 PRO 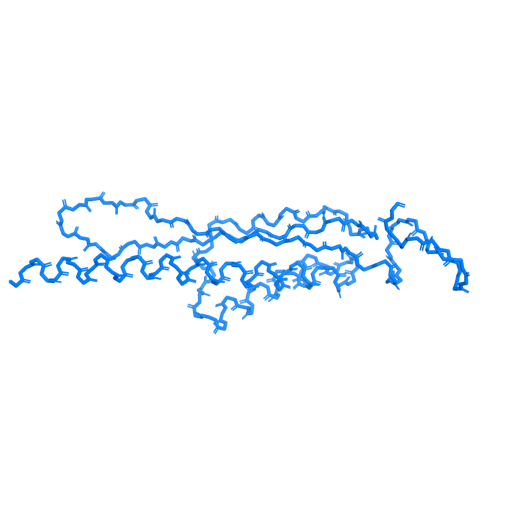A CA 1
ATOM 519 C C . PRO A 1 73 ? 14.351 -3.401 -7.387 1.00 65.00 73 PRO A C 1
ATOM 521 O O . PRO A 1 73 ? 13.674 -2.656 -8.095 1.00 65.00 73 PRO A O 1
ATOM 524 N N . ARG A 1 74 ? 15.606 -3.095 -7.030 1.00 66.06 74 ARG A N 1
ATOM 525 C CA . ARG A 1 74 ? 16.309 -1.893 -7.521 1.00 66.06 74 ARG A CA 1
ATOM 526 C C . ARG A 1 74 ? 16.518 -1.915 -9.035 1.00 66.06 74 ARG A C 1
ATOM 528 O O . ARG A 1 74 ? 16.725 -0.862 -9.626 1.00 66.06 74 ARG A O 1
ATOM 535 N N . ARG A 1 75 ? 16.493 -3.106 -9.632 1.00 68.38 75 ARG A N 1
ATOM 536 C CA . ARG A 1 75 ? 16.580 -3.330 -11.071 1.00 68.38 75 ARG A CA 1
ATOM 537 C C . ARG A 1 75 ? 15.235 -3.838 -11.568 1.00 68.38 75 ARG A C 1
ATOM 539 O O . ARG A 1 75 ? 14.608 -4.674 -10.921 1.00 68.38 75 ARG A O 1
ATOM 546 N N . HIS A 1 76 ? 14.791 -3.296 -12.692 1.00 72.88 76 HIS A N 1
ATOM 547 C CA . HIS A 1 76 ? 13.547 -3.692 -13.332 1.00 72.88 76 HIS A CA 1
ATOM 548 C C . HIS A 1 76 ? 13.863 -4.742 -14.406 1.00 72.88 76 HIS A C 1
ATOM 550 O O . HIS A 1 76 ? 14.105 -4.409 -15.565 1.00 72.88 76 HIS A O 1
ATOM 556 N N . GLU A 1 77 ? 13.957 -6.000 -13.976 1.00 77.12 77 GLU A N 1
ATOM 557 C CA . GLU A 1 77 ? 14.381 -7.146 -14.793 1.00 77.12 77 GLU A CA 1
ATOM 558 C C . GLU A 1 77 ? 13.196 -8.058 -15.133 1.00 77.12 77 GLU A C 1
ATOM 560 O O . GLU A 1 77 ? 12.224 -8.140 -14.377 1.00 77.12 77 GLU A O 1
ATOM 565 N N . ARG A 1 78 ? 13.271 -8.772 -16.263 1.00 77.25 78 ARG A N 1
ATOM 566 C CA . ARG A 1 78 ? 12.240 -9.753 -16.658 1.00 77.25 78 ARG A CA 1
ATOM 567 C C . ARG A 1 78 ? 12.160 -10.890 -15.649 1.00 77.25 78 ARG A C 1
ATOM 569 O O . ARG A 1 78 ? 13.188 -11.348 -15.161 1.00 77.25 78 ARG A O 1
ATOM 576 N N . CYS A 1 79 ? 10.945 -11.372 -15.377 1.00 79.75 79 CYS A N 1
ATOM 577 C CA . CYS A 1 79 ? 10.688 -12.461 -14.426 1.00 79.75 79 CYS A CA 1
ATOM 578 C C . CYS A 1 79 ? 11.194 -12.200 -12.994 1.00 79.75 79 CYS A C 1
ATOM 580 O O . CYS A 1 79 ? 11.195 -13.117 -12.176 1.00 79.75 79 CYS A O 1
ATOM 582 N N . ALA A 1 80 ? 11.597 -10.971 -12.654 1.00 80.44 80 ALA A N 1
ATOM 583 C CA . ALA A 1 80 ? 11.918 -10.624 -11.280 1.00 80.44 80 ALA A CA 1
ATOM 584 C C . ALA A 1 80 ? 10.633 -10.522 -10.448 1.00 80.44 80 ALA A C 1
ATOM 586 O O . ALA A 1 80 ? 9.599 -10.040 -10.920 1.00 80.44 80 ALA A O 1
ATOM 587 N N . GLU A 1 81 ? 10.701 -10.940 -9.188 1.00 82.38 81 GLU A N 1
ATOM 588 C CA . GLU A 1 81 ? 9.598 -10.761 -8.249 1.00 82.38 81 GLU A CA 1
ATOM 589 C C . GLU A 1 81 ? 9.559 -9.316 -7.738 1.00 82.38 81 GLU A C 1
ATOM 591 O O . GLU A 1 81 ? 10.468 -8.830 -7.059 1.00 82.38 81 GLU A O 1
ATOM 596 N N . ALA A 1 82 ? 8.466 -8.623 -8.030 1.00 82.62 82 ALA A N 1
ATOM 597 C CA . ALA A 1 82 ? 8.156 -7.307 -7.509 1.00 82.62 82 ALA A CA 1
ATOM 598 C C . ALA A 1 82 ? 7.255 -7.443 -6.277 1.00 82.62 82 ALA A C 1
ATOM 600 O O . ALA A 1 82 ? 6.044 -7.638 -6.381 1.00 82.62 82 ALA A O 1
ATOM 601 N N . THR A 1 83 ? 7.843 -7.329 -5.082 1.00 84.88 83 THR A N 1
ATOM 602 C CA . THR A 1 83 ? 7.071 -7.264 -3.835 1.00 84.88 83 THR A CA 1
ATOM 603 C C . THR A 1 83 ? 6.775 -5.810 -3.469 1.00 84.88 83 THR A C 1
ATOM 605 O O . THR A 1 83 ? 7.667 -5.067 -3.055 1.00 84.88 83 THR A O 1
ATOM 608 N N . ALA A 1 84 ? 5.505 -5.419 -3.518 1.00 85.50 84 ALA A N 1
ATOM 609 C CA . ALA A 1 84 ? 5.041 -4.156 -2.963 1.00 85.50 84 ALA A CA 1
ATOM 610 C C . ALA A 1 84 ? 4.550 -4.351 -1.521 1.00 85.50 84 ALA A C 1
ATOM 612 O O . ALA A 1 84 ? 3.733 -5.229 -1.235 1.00 85.50 84 ALA A O 1
ATOM 613 N N . THR A 1 85 ? 5.029 -3.495 -0.617 1.00 86.75 85 THR A N 1
ATOM 614 C CA . THR A 1 85 ? 4.606 -3.447 0.787 1.00 86.75 85 THR A CA 1
ATOM 615 C C . THR A 1 85 ? 4.116 -2.039 1.099 1.00 86.75 85 THR A C 1
ATOM 617 O O . THR A 1 85 ? 4.820 -1.063 0.839 1.00 86.75 85 THR A O 1
ATOM 620 N N . VAL A 1 86 ? 2.909 -1.932 1.650 1.00 85.62 86 VAL A N 1
ATOM 621 C CA . VAL A 1 86 ? 2.291 -0.669 2.066 1.00 85.62 86 VAL A CA 1
ATOM 622 C C . VAL A 1 86 ? 1.966 -0.765 3.548 1.00 85.62 86 VAL A C 1
ATOM 624 O O . VAL A 1 86 ? 1.293 -1.702 3.973 1.00 85.62 86 VAL A O 1
ATOM 627 N N . THR A 1 87 ? 2.440 0.206 4.327 1.00 85.88 87 THR A N 1
ATOM 628 C CA . THR A 1 87 ? 2.187 0.287 5.770 1.00 85.88 87 THR A CA 1
ATOM 629 C C . THR A 1 87 ? 1.509 1.610 6.105 1.00 85.88 87 THR A C 1
ATOM 631 O O . THR A 1 87 ? 2.068 2.679 5.840 1.00 85.88 87 THR A O 1
ATOM 634 N N . LEU A 1 88 ? 0.325 1.521 6.706 1.00 85.12 88 LEU A N 1
ATOM 635 C CA . LEU A 1 88 ? -0.490 2.647 7.159 1.00 85.12 88 LEU A CA 1
ATOM 636 C C . LEU A 1 88 ? -0.477 2.727 8.687 1.00 85.12 88 LEU A C 1
ATOM 638 O O . LEU A 1 88 ? -0.441 1.692 9.358 1.00 85.12 88 LEU A O 1
ATOM 642 N N . ARG A 1 89 ? -0.509 3.946 9.232 1.00 83.62 89 ARG A N 1
ATOM 643 C CA . ARG A 1 89 ? -0.755 4.193 10.658 1.00 83.62 89 ARG A CA 1
ATOM 644 C C . ARG A 1 89 ? -2.248 4.378 10.895 1.00 83.62 89 ARG A C 1
ATOM 646 O O . ARG A 1 89 ? -2.932 5.008 10.104 1.00 83.62 89 ARG A O 1
ATOM 653 N N . VAL A 1 90 ? -2.748 3.838 11.989 1.00 82.12 90 VAL A N 1
ATOM 654 C CA . VAL A 1 90 ? -4.113 4.044 12.456 1.00 82.12 90 VAL A CA 1
ATOM 655 C C . VAL A 1 90 ? -4.007 4.640 13.843 1.00 82.12 90 VAL A C 1
ATOM 657 O O . VAL A 1 90 ? -3.584 3.963 14.782 1.00 82.12 90 VAL A O 1
ATOM 660 N N . ASP A 1 91 ? -4.357 5.913 13.961 1.00 78.56 91 ASP A N 1
ATOM 661 C CA . ASP A 1 91 ? -4.371 6.587 15.250 1.00 78.56 91 ASP A CA 1
ATOM 662 C C . ASP A 1 91 ? -5.658 6.202 15.995 1.00 78.56 91 ASP A C 1
ATOM 664 O O . ASP A 1 91 ? -6.756 6.352 15.446 1.00 78.56 91 ASP A O 1
ATOM 668 N N . PRO A 1 92 ? -5.566 5.656 17.219 1.00 71.38 92 PRO A N 1
ATOM 669 C CA . PRO A 1 92 ? -6.744 5.258 17.966 1.00 71.38 92 PRO A CA 1
ATOM 670 C C . PRO A 1 92 ? -7.548 6.483 18.399 1.00 71.38 92 PRO A C 1
ATOM 672 O O . PRO A 1 92 ? -7.004 7.503 18.828 1.00 71.38 92 PRO A O 1
ATOM 675 N N . ILE A 1 93 ? -8.873 6.354 18.371 1.00 72.56 93 ILE A N 1
ATOM 676 C CA . ILE A 1 93 ? -9.760 7.335 18.993 1.00 72.56 93 ILE A CA 1
ATOM 677 C C . ILE A 1 93 ? -9.604 7.178 20.508 1.00 72.56 93 ILE A C 1
ATOM 679 O O . ILE A 1 93 ? -9.961 6.135 21.063 1.00 72.56 93 ILE A O 1
ATOM 683 N N . LEU A 1 94 ? -9.042 8.211 21.148 1.00 64.94 94 LEU A N 1
ATOM 684 C CA . LEU A 1 94 ? -8.702 8.268 22.573 1.00 64.94 94 LEU A CA 1
ATOM 685 C C . LEU A 1 94 ? -9.817 7.696 23.459 1.00 64.94 94 LEU A C 1
ATOM 687 O O . LEU A 1 94 ? -10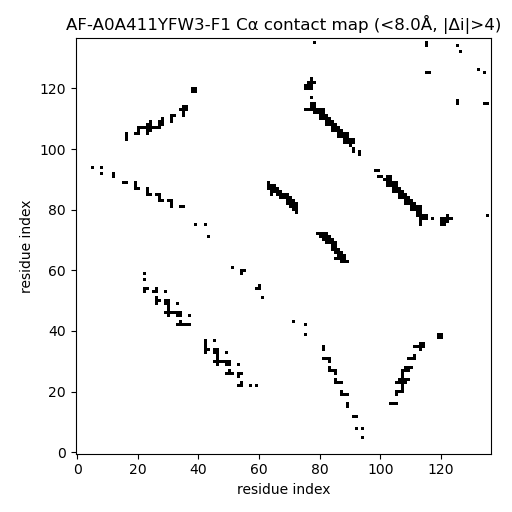.890 8.283 23.609 1.00 64.94 94 LEU A O 1
ATOM 691 N N . LEU A 1 95 ? -9.518 6.577 24.121 1.00 59.03 95 LEU A N 1
ATOM 692 C CA . LEU A 1 95 ? -10.242 6.166 25.314 1.00 59.03 95 LEU A CA 1
ATOM 693 C C . LEU A 1 95 ? -9.713 7.017 26.480 1.00 59.03 95 LEU A C 1
ATOM 695 O O . LEU A 1 95 ? -8.516 6.965 26.759 1.00 59.03 95 LEU A O 1
ATOM 699 N N . PRO A 1 96 ? -10.564 7.767 27.200 1.00 54.56 96 PRO A N 1
ATOM 700 C CA . PRO A 1 96 ? -10.136 8.778 28.177 1.00 54.56 96 PRO A CA 1
ATOM 701 C C . PRO A 1 96 ? -9.316 8.252 29.375 1.00 54.56 96 PRO A C 1
ATOM 703 O O . PRO A 1 96 ? -8.878 9.047 30.198 1.00 54.56 96 PRO A O 1
ATOM 706 N N . GLN A 1 97 ? -9.113 6.937 29.505 1.00 59.97 97 GLN A N 1
ATOM 707 C CA . GLN A 1 97 ? -8.436 6.290 30.639 1.00 59.97 97 GLN A CA 1
ATOM 708 C C . GLN A 1 97 ? -7.271 5.373 30.233 1.00 59.97 97 GLN A C 1
ATOM 710 O O . GLN A 1 97 ? -6.567 4.873 31.106 1.00 59.97 97 GLN A O 1
ATOM 715 N N . VAL A 1 98 ? -7.056 5.134 28.935 1.00 60.66 98 VAL A N 1
ATOM 716 C CA . VAL A 1 98 ? -6.030 4.203 28.448 1.00 60.66 98 VAL A CA 1
ATOM 717 C C . VAL A 1 98 ? -5.111 4.975 27.509 1.00 60.66 98 VAL A C 1
ATOM 719 O O . VAL A 1 98 ? -5.462 5.235 26.364 1.00 60.66 98 VAL A O 1
ATOM 722 N N . GLY A 1 99 ? -3.962 5.415 28.025 1.00 55.69 99 GLY A N 1
ATOM 723 C CA . GLY A 1 99 ? -2.988 6.259 27.324 1.00 55.69 99 GLY A CA 1
ATOM 724 C C . GLY A 1 99 ? -2.223 5.545 26.206 1.00 55.69 99 GLY A C 1
ATOM 725 O O . GLY A 1 99 ? -0.998 5.508 26.238 1.00 55.69 99 GLY A O 1
ATOM 726 N N . TRP A 1 100 ? -2.917 4.957 25.231 1.00 62.31 100 TRP A N 1
ATOM 727 C CA . TRP A 1 100 ? -2.292 4.404 24.029 1.00 62.31 100 TRP A CA 1
ATOM 728 C C . TRP A 1 100 ? -1.927 5.535 23.064 1.00 62.31 100 TRP A C 1
ATOM 730 O O . TRP A 1 100 ? -2.802 6.101 22.414 1.00 62.31 100 TRP A O 1
ATOM 740 N N . THR A 1 101 ? -0.637 5.865 22.982 1.00 62.91 101 THR A N 1
ATOM 741 C CA . THR A 1 101 ? -0.115 6.932 22.108 1.00 62.91 101 THR A CA 1
ATOM 742 C C . THR A 1 101 ? 0.573 6.426 20.846 1.00 62.91 101 THR A C 1
ATOM 744 O O . THR A 1 101 ? 0.763 7.201 19.917 1.00 62.91 101 THR A O 1
ATOM 747 N N . ASP A 1 102 ? 0.938 5.144 20.784 1.00 67.81 102 ASP A N 1
ATOM 748 C CA . ASP A 1 102 ? 1.867 4.662 19.750 1.00 67.81 102 ASP A CA 1
ATOM 749 C C . ASP A 1 102 ? 1.195 4.293 18.415 1.00 67.81 102 ASP A C 1
ATOM 751 O O . ASP A 1 102 ? 1.875 3.941 17.446 1.00 67.81 102 ASP A O 1
ATOM 755 N N . GLY A 1 103 ? -0.131 4.440 18.323 1.00 71.38 103 GLY A N 1
ATOM 756 C CA . GLY A 1 103 ? -0.896 4.082 17.131 1.00 71.38 103 GLY A CA 1
ATOM 757 C C . GLY A 1 103 ? -0.883 2.575 16.846 1.00 71.38 103 GLY A C 1
ATOM 758 O O . GLY A 1 103 ? -0.138 1.796 17.439 1.00 71.38 103 GLY A O 1
ATOM 759 N N . PHE A 1 104 ? -1.717 2.142 15.909 1.00 78.94 104 PHE A N 1
ATOM 760 C CA . PHE A 1 104 ? -1.632 0.808 15.317 1.00 78.94 104 PHE A CA 1
ATOM 761 C C . PHE A 1 104 ? -1.064 0.919 13.906 1.00 78.94 104 PHE A C 1
ATOM 763 O O . PHE A 1 104 ? -1.217 1.943 13.246 1.00 78.94 104 PHE A O 1
ATOM 770 N N . THR A 1 105 ? -0.402 -0.125 13.415 1.00 82.25 105 THR A N 1
ATOM 771 C CA . THR A 1 105 ? 0.053 -0.177 12.022 1.00 82.25 105 THR A CA 1
ATOM 772 C C . THR A 1 105 ? -0.623 -1.321 11.284 1.00 82.25 105 THR A C 1
ATOM 774 O O . THR A 1 105 ? -0.719 -2.445 11.778 1.00 82.25 105 THR A O 1
ATOM 777 N N . ALA A 1 106 ? -1.110 -1.028 10.081 1.00 84.31 106 ALA A N 1
ATOM 778 C CA . ALA A 1 106 ? -1.690 -2.008 9.178 1.00 84.31 106 ALA A CA 1
ATOM 779 C C . ALA A 1 106 ? -0.778 -2.165 7.961 1.00 84.31 106 ALA A C 1
ATOM 781 O O . ALA A 1 106 ? -0.492 -1.195 7.259 1.00 84.31 106 ALA A O 1
ATOM 782 N N . THR A 1 107 ? -0.326 -3.394 7.707 1.00 86.75 107 THR A N 1
ATOM 783 C CA . THR A 1 107 ? 0.573 -3.703 6.589 1.00 86.75 107 THR A CA 1
ATOM 784 C C . THR A 1 107 ? -0.112 -4.607 5.572 1.00 86.75 107 THR A C 1
ATOM 786 O O . THR A 1 107 ? -0.616 -5.682 5.908 1.00 86.75 107 THR A O 1
ATOM 789 N N . GLY A 1 108 ? -0.096 -4.180 4.312 1.00 85.25 108 GLY A N 1
ATOM 790 C CA . GLY A 1 108 ? -0.469 -4.967 3.143 1.00 85.25 108 GLY A CA 1
ATOM 791 C C . GLY A 1 108 ? 0.769 -5.313 2.322 1.00 85.25 108 GLY A C 1
ATOM 792 O O . GLY A 1 108 ? 1.648 -4.474 2.134 1.00 85.25 108 GLY A O 1
ATOM 793 N N . ARG A 1 109 ? 0.845 -6.553 1.834 1.00 87.75 109 ARG A N 1
ATOM 794 C CA . ARG A 1 109 ? 1.931 -7.027 0.970 1.00 87.75 109 ARG A CA 1
ATOM 795 C C . ARG A 1 109 ? 1.341 -7.757 -0.227 1.00 87.75 109 ARG A C 1
ATOM 797 O O . ARG A 1 109 ? 0.449 -8.586 -0.056 1.00 87.75 109 ARG A O 1
ATOM 804 N N . HIS A 1 110 ? 1.863 -7.473 -1.413 1.00 87.06 110 HIS A N 1
ATOM 805 C CA . HIS A 1 110 ? 1.541 -8.202 -2.633 1.00 87.06 110 HIS A CA 1
ATOM 806 C C . HIS A 1 110 ? 2.808 -8.449 -3.447 1.00 87.06 110 HIS A C 1
ATOM 808 O O . HIS A 1 110 ? 3.724 -7.633 -3.421 1.00 87.06 110 HIS A O 1
ATOM 814 N N . THR A 1 111 ? 2.879 -9.597 -4.117 1.00 85.62 111 THR A N 1
ATOM 815 C CA . THR A 1 111 ? 4.028 -9.992 -4.942 1.00 85.62 111 THR A CA 1
ATOM 816 C C . THR A 1 111 ? 3.524 -10.338 -6.329 1.00 85.62 111 THR A C 1
ATOM 818 O O . THR A 1 111 ? 2.573 -11.106 -6.451 1.00 85.62 111 THR A O 1
ATOM 821 N N . GLU A 1 112 ? 4.151 -9.762 -7.347 1.00 83.31 112 GLU A N 1
ATOM 822 C CA . GLU A 1 112 ? 3.832 -10.002 -8.753 1.00 83.31 112 GLU A CA 1
ATOM 823 C C . GLU A 1 112 ? 5.126 -10.163 -9.557 1.00 83.31 112 GLU A C 1
ATOM 825 O O . GLU A 1 112 ? 6.158 -9.599 -9.198 1.00 83.31 112 GLU A O 1
ATOM 830 N N . LEU A 1 113 ? 5.090 -10.958 -10.625 1.00 83.56 1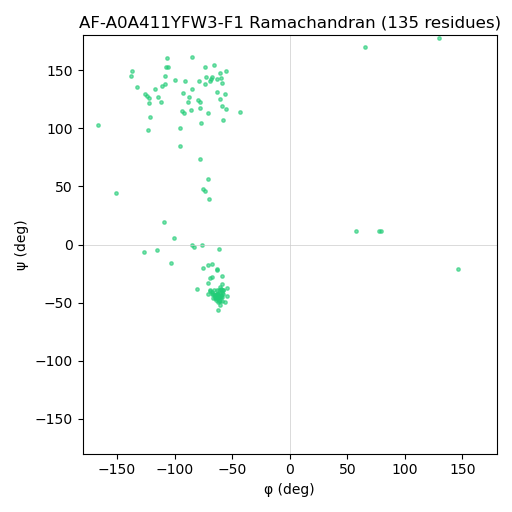13 LEU A N 1
ATOM 831 C CA . LEU A 1 113 ? 6.231 -11.155 -11.520 1.00 83.56 113 LEU A CA 1
ATOM 832 C C . LEU A 1 113 ? 6.265 -10.050 -12.580 1.00 83.56 113 LEU A C 1
ATOM 834 O O . LEU A 1 113 ? 5.246 -9.753 -13.205 1.00 83.56 113 LEU A O 1
ATOM 838 N N . VAL A 1 114 ? 7.441 -9.467 -12.815 1.00 81.69 114 VAL A N 1
ATOM 839 C CA . VAL A 1 114 ? 7.643 -8.492 -13.896 1.00 81.69 114 VAL A CA 1
ATOM 840 C C . VAL A 1 114 ? 7.413 -9.164 -15.249 1.00 81.69 114 VAL A C 1
ATOM 842 O O . VA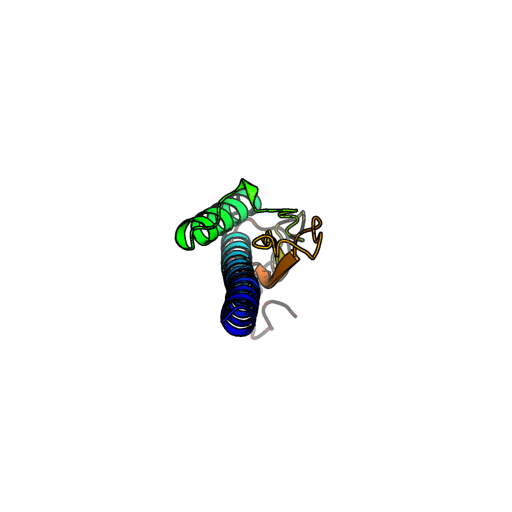L A 1 114 ? 7.959 -10.235 -15.526 1.00 81.69 114 VAL A O 1
ATOM 845 N N . ASN A 1 115 ? 6.607 -8.521 -16.100 1.00 77.75 115 ASN A N 1
ATOM 846 C CA . ASN A 1 115 ? 6.126 -9.107 -17.348 1.00 77.75 115 ASN A CA 1
ATOM 847 C C . ASN A 1 115 ? 7.289 -9.520 -18.283 1.00 77.75 115 ASN A C 1
ATOM 849 O O . ASN A 1 115 ? 8.038 -8.649 -18.737 1.00 77.75 115 ASN A O 1
ATOM 853 N N . PRO A 1 116 ? 7.419 -10.814 -18.639 1.00 66.62 116 PRO A N 1
ATOM 854 C CA . PRO A 1 116 ? 8.518 -11.298 -19.474 1.00 66.62 116 PRO A CA 1
ATOM 855 C C . PRO A 1 116 ? 8.437 -10.814 -20.928 1.00 66.62 116 PRO A C 1
ATOM 857 O O . PRO A 1 116 ? 9.467 -10.624 -21.578 1.00 66.62 116 PRO A O 1
ATOM 860 N N . LEU A 1 117 ? 7.226 -10.559 -21.436 1.00 67.62 117 LEU A N 1
ATOM 861 C CA . LEU A 1 117 ? 6.969 -10.184 -22.833 1.00 67.62 117 LEU A CA 1
ATOM 862 C C . LEU A 1 117 ? 7.338 -8.726 -23.153 1.00 67.62 117 LEU A C 1
ATOM 864 O O . LEU A 1 117 ? 7.135 -8.266 -24.276 1.00 67.62 117 LEU A O 1
ATOM 868 N N . ARG A 1 118 ? 7.837 -7.961 -22.178 1.00 67.44 118 ARG A N 1
ATOM 869 C CA . ARG A 1 118 ? 8.023 -6.519 -22.335 1.00 67.44 118 ARG A CA 1
ATOM 870 C C . ARG A 1 118 ? 9.379 -6.170 -22.943 1.00 67.44 118 ARG A C 1
ATOM 872 O O . ARG A 1 118 ? 10.408 -6.593 -22.432 1.00 67.44 118 ARG A O 1
ATOM 879 N N . GLY A 1 119 ? 9.415 -5.383 -24.016 1.00 64.62 119 GLY A N 1
ATOM 880 C CA . GLY A 1 119 ? 10.674 -4.913 -24.611 1.00 64.62 119 GLY A CA 1
ATOM 881 C C . GLY A 1 119 ? 11.461 -3.974 -23.682 1.00 64.62 119 GLY A C 1
ATOM 882 O O . GLY A 1 119 ? 10.877 -3.324 -22.822 1.00 64.62 119 GLY A O 1
ATOM 883 N N . GLY A 1 120 ? 12.786 -3.895 -23.855 1.00 64.38 120 GLY A N 1
ATOM 884 C CA . GLY A 1 120 ? 13.634 -2.919 -23.147 1.00 64.38 120 GLY A CA 1
ATOM 885 C C . GLY A 1 120 ? 14.001 -3.255 -21.693 1.00 64.38 120 GLY A C 1
ATOM 886 O O . GLY A 1 120 ? 14.511 -2.388 -20.986 1.00 64.38 120 GLY A O 1
ATOM 887 N N . LEU A 1 121 ? 13.750 -4.490 -21.246 1.00 67.88 121 LEU A N 1
ATOM 888 C CA . LEU A 1 121 ? 14.127 -4.983 -19.916 1.00 67.88 121 LEU A CA 1
ATOM 889 C C . LEU A 1 121 ? 15.408 -5.830 -19.968 1.00 67.88 121 LEU A C 1
ATOM 891 O O . LEU A 1 121 ? 15.576 -6.635 -20.891 1.00 67.88 121 LEU A O 1
ATOM 895 N N . GLU A 1 122 ? 16.264 -5.682 -18.953 1.00 65.12 122 GLU A N 1
ATOM 896 C CA . GLU A 1 122 ? 17.408 -6.570 -18.694 1.00 65.12 122 GLU A CA 1
ATOM 897 C C . GLU A 1 122 ? 16.897 -7.970 -18.275 1.00 65.12 122 GLU A C 1
ATOM 899 O O . GLU A 1 122 ? 15.856 -8.086 -17.620 1.00 65.12 122 GLU A O 1
ATOM 904 N N . GLY A 1 123 ? 17.592 -9.041 -18.677 1.00 63.34 123 GLY A N 1
ATOM 905 C CA . GLY A 1 123 ? 17.238 -10.428 -18.336 1.00 63.34 123 GLY A CA 1
ATOM 906 C C . GLY A 1 123 ? 17.189 -11.376 -19.542 1.00 63.34 123 GLY A C 1
ATOM 907 O O . GLY A 1 123 ? 17.414 -10.934 -20.671 1.00 63.34 123 GLY A O 1
ATOM 908 N N . PRO A 1 124 ? 16.923 -12.678 -19.316 1.00 62.56 124 PRO A N 1
ATOM 909 C CA . PRO A 1 124 ? 16.867 -13.669 -20.384 1.00 62.56 124 PRO A CA 1
ATOM 910 C C . PRO A 1 124 ? 15.776 -13.303 -21.393 1.00 62.56 124 PRO A C 1
ATOM 912 O O . PRO A 1 124 ? 14.620 -13.061 -21.037 1.00 62.56 124 PRO A O 1
ATOM 915 N N . GLU A 1 125 ? 16.173 -13.215 -22.659 1.00 60.50 125 GLU A N 1
ATOM 916 C CA . GLU A 1 125 ? 15.251 -13.017 -23.768 1.00 60.50 125 GLU A CA 1
ATOM 917 C C . GLU A 1 125 ? 14.420 -14.287 -23.961 1.00 60.50 125 GLU A C 1
ATOM 919 O O . GLU A 1 125 ? 14.908 -15.405 -23.786 1.00 60.50 125 GLU A O 1
ATOM 924 N N . LEU A 1 126 ? 13.135 -14.108 -24.253 1.00 61.59 126 LEU A N 1
ATOM 925 C CA . LEU A 1 126 ? 12.206 -15.216 -24.429 1.00 61.59 126 LEU A CA 1
ATOM 926 C C . LEU A 1 126 ? 12.659 -16.140 -25.568 1.00 61.59 126 LEU A C 1
ATOM 928 O O . LEU A 1 126 ? 13.119 -15.639 -26.599 1.00 61.59 126 LEU A O 1
ATOM 932 N N . PRO A 1 127 ? 12.466 -17.467 -25.445 1.00 58.28 127 PRO A N 1
ATOM 933 C CA . PRO A 1 127 ? 12.579 -18.350 -26.594 1.00 58.28 127 PRO A CA 1
ATOM 934 C C . PRO A 1 127 ? 11.545 -17.947 -27.657 1.00 58.28 127 PRO A C 1
ATOM 936 O O . PRO A 1 127 ? 10.461 -17.442 -27.343 1.00 58.28 127 PRO A O 1
ATOM 939 N N . ALA A 1 128 ? 11.893 -18.139 -28.929 1.00 57.22 128 ALA A N 1
ATOM 940 C CA . ALA A 1 128 ? 11.035 -17.782 -30.054 1.00 57.22 128 ALA A CA 1
ATOM 941 C C . ALA A 1 128 ? 9.645 -18.448 -29.935 1.00 57.22 128 ALA A C 1
ATOM 943 O O . ALA A 1 128 ? 9.535 -19.556 -29.399 1.00 57.22 128 ALA A O 1
ATOM 944 N N . PRO A 1 129 ? 8.570 -17.812 -30.445 1.00 51.19 129 PRO A N 1
ATOM 945 C CA . PRO A 1 129 ? 7.225 -18.378 -30.378 1.00 51.19 129 PRO A CA 1
ATOM 946 C C . PRO A 1 129 ? 7.190 -19.755 -31.064 1.00 51.19 129 PRO A C 1
ATOM 948 O O . PRO A 1 129 ? 7.271 -19.842 -32.287 1.00 51.19 129 PRO A O 1
ATOM 951 N N . GLY A 1 130 ? 7.091 -20.829 -30.272 1.00 58.22 130 GLY A N 1
ATOM 952 C CA . GLY A 1 130 ? 7.085 -22.215 -30.760 1.00 58.22 130 GLY A CA 1
ATOM 953 C C . GLY A 1 130 ? 7.760 -23.233 -29.835 1.00 58.22 130 GLY A C 1
ATOM 954 O O . GLY A 1 130 ? 7.432 -24.415 -29.909 1.00 58.22 130 GLY A O 1
ATOM 955 N N . GLU A 1 131 ? 8.640 -22.802 -28.929 1.00 57.75 131 GLU A N 1
ATOM 956 C CA . GLU A 1 131 ? 9.233 -23.688 -27.921 1.00 57.75 131 GLU A CA 1
ATOM 957 C C . GLU A 1 131 ? 8.410 -23.637 -26.627 1.00 57.75 131 GLU A C 1
ATOM 959 O O . GLU A 1 131 ? 8.303 -22.598 -25.982 1.00 57.75 131 GLU A O 1
ATOM 964 N N . GLY A 1 132 ? 7.781 -24.756 -26.253 1.00 53.06 132 GLY A N 1
ATOM 965 C CA . GLY A 1 132 ? 6.902 -24.890 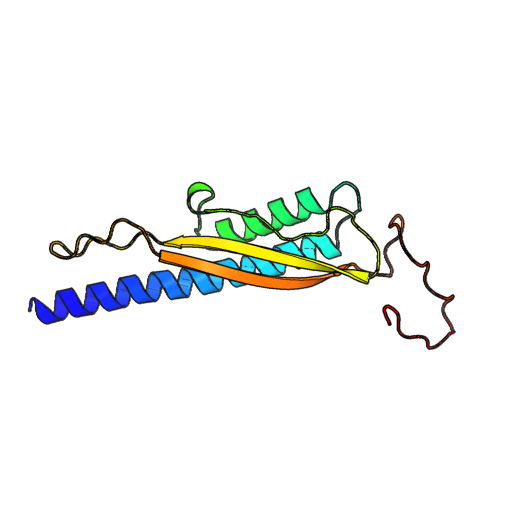-25.080 1.00 53.06 132 GLY A CA 1
ATOM 966 C C . GLY A 1 132 ? 7.614 -24.837 -23.720 1.00 53.06 132 GLY A C 1
ATOM 967 O O . GLY A 1 132 ? 7.278 -25.615 -22.829 1.00 53.06 132 GLY A O 1
ATOM 968 N N . GLY A 1 133 ? 8.614 -23.968 -23.566 1.00 56.53 133 GLY A N 1
ATOM 969 C CA . GLY A 1 133 ? 9.312 -23.719 -22.309 1.00 56.53 133 GLY A CA 1
ATOM 970 C C . GLY A 1 133 ? 8.506 -22.804 -21.386 1.00 56.53 133 GLY A C 1
ATOM 971 O O . GLY A 1 133 ? 7.872 -21.848 -21.833 1.00 56.53 133 GLY A O 1
ATOM 972 N N . SER A 1 134 ? 8.529 -23.095 -20.085 1.00 57.50 134 SER A N 1
ATOM 973 C CA . SER A 1 134 ? 8.005 -22.189 -19.061 1.00 57.50 134 SER A CA 1
ATOM 974 C C . SER A 1 134 ? 8.693 -20.821 -19.162 1.00 57.50 134 SER A C 1
ATOM 976 O O . SER A 1 134 ? 9.917 -20.745 -19.192 1.00 57.50 134 SER A O 1
ATOM 978 N N . LEU A 1 135 ? 7.903 -19.744 -19.203 1.00 60.66 135 LEU A N 1
ATOM 979 C CA . LEU A 1 135 ? 8.378 -18.377 -19.462 1.00 60.66 135 LEU A CA 1
ATOM 980 C C . LEU A 1 135 ? 9.260 -17.801 -18.335 1.00 60.66 135 LEU A C 1
ATOM 982 O O . LEU A 1 135 ? 9.938 -16.808 -18.572 1.00 60.66 135 LEU A O 1
ATOM 986 N N . CYS A 1 136 ? 9.237 -18.388 -17.131 1.00 60.34 136 CYS A N 1
ATOM 987 C CA . CYS A 1 136 ? 9.957 -17.900 -15.945 1.00 60.34 136 CYS A CA 1
ATOM 988 C C . CYS A 1 136 ? 10.353 -19.049 -14.981 1.00 60.34 136 CYS A C 1
ATOM 990 O O . CYS A 1 136 ? 10.125 -18.940 -13.775 1.00 60.34 136 CYS A O 1
ATOM 992 N N . SER A 1 137 ? 10.873 -20.181 -15.479 1.00 59.84 137 SER A N 1
ATOM 993 C CA . SER A 1 137 ? 11.351 -21.307 -14.639 1.00 59.84 137 SER A CA 1
ATOM 994 C C . SER A 1 137 ? 12.803 -21.663 -14.888 1.00 59.84 137 SER A C 1
ATOM 996 O O . SER A 1 137 ? 13.244 -21.516 -16.046 1.00 59.84 137 SER A O 1
#

Secondary structure (DSSP, 8-state):
-HHHHHHHHHHHHHHHHHHHHHHHHHHHHHHHHHHHTS-TTTHHHHHHHHHHHHHHHTT--GGGBS-------SS-BTT-EEEEEEEEEE-----TT----S-EEEEEEEEEEPPTT-TT-BSPPPPPTT----TT-

Nearest PDB structures (foldseek):
  6yfj-assembly1_AA  TM=3.597E-01  e=6.066E+00  Leviviridae sp.
  3wev-assembly1_B  TM=3.651E-01  e=8.971E+00  Marinomonas mediterranea MMB-1

Solvent-accessible surface area (backbone atoms only — not comparable to full-atom values): 7670 Å² total; per-residue (Å²): 110,70,68,57,55,53,52,51,52,51,53,53,49,54,48,53,49,51,51,43,29,54,50,18,35,52,21,7,41,42,16,17,49,32,29,33,73,40,56,65,95,42,15,70,60,40,14,51,52,39,25,48,54,45,31,49,76,71,73,47,62,81,87,41,50,77,50,77,63,44,62,48,58,97,61,61,35,43,56,36,69,28,30,18,33,25,32,36,56,42,76,67,79,81,52,98,85,58,92,78,80,85,52,47,77,23,71,11,69,29,74,38,60,18,48,64,91,52,83,89,47,54,64,86,76,76,79,64,99,84,64,94,64,70,91,78,117

Foldseek 3Di:
DVVVVVVVLVVVLVVLLVLQQVLQQQLQVQLQVQLLPDAFVCSNVSSVVSSQVSCVVSVHDPVQWPDQPFVADPFLAAFDKGKGKTKGWAARDDDPPDPDGPTDIHMHIDIDTRHQPDPPHDDDHADDPPDPDDSRD

Mean predicted aligned error: 9.56 Å